Protein AF-A0A947CY40-F1 (afdb_monomer_lite)

Radius of gyration: 31.05 Å; chains: 1; bounding box: 44×68×103 Å

Organism: Hydrogenibacillus schlegelii (NCBI:txid1484)

pLDDT: mean 73.32, std 11.54, range [49.41, 89.0]

Sequence (174 aa):
MRRSLSVLFRKEVADHLHSWRFNILIALIALTTLASLYTAAQTIRSVVPQADQPLGDIGLFLKLFTTTDGKLPSFVAFVGFLAPLLGLGMAFDAISSERNKGTLVRLLSQPIYRDDVILAKWFAALAVVGVFFLALNERHQRPVDGIVAPAKVPTGGEEKSKDRWRKGPVIEFR

Structure (mmCIF, N/CA/C/O backbone):
data_AF-A0A947CY40-F1
#
_entry.id   AF-A0A947CY40-F1
#
loop_
_atom_site.group_PDB
_atom_site.id
_atom_site.type_symbol
_atom_site.label_atom_id
_atom_site.label_alt_id
_atom_site.label_comp_id
_atom_site.label_asym_id
_atom_site.label_entity_id
_atom_site.label_seq_id
_atom_site.pdbx_PDB_ins_code
_atom_site.Cartn_x
_atom_site.Cartn_y
_atom_site.Cartn_z
_atom_site.occupancy
_atom_site.B_iso_or_equiv
_atom_site.auth_seq_id
_atom_site.auth_comp_id
_atom_site.auth_asym_id
_atom_site.auth_atom_id
_atom_site.pdbx_PDB_model_num
ATOM 1 N N . MET A 1 1 ? -19.049 -16.611 18.250 1.00 54.47 1 MET A N 1
ATOM 2 C CA . MET A 1 1 ? -17.658 -16.165 18.007 1.0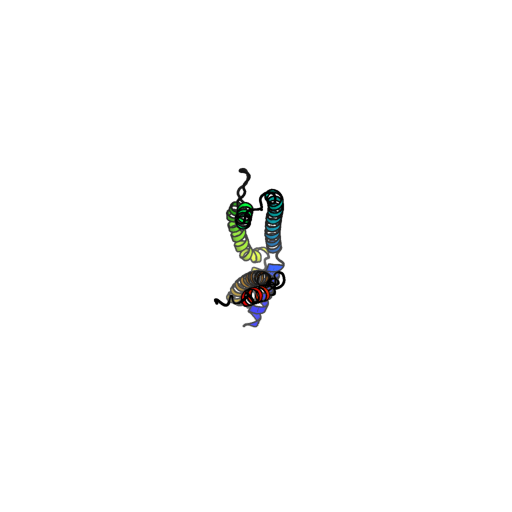0 54.47 1 MET A CA 1
ATOM 3 C C . MET A 1 1 ? -17.386 -15.778 16.546 1.00 54.47 1 MET A C 1
ATOM 5 O O . MET A 1 1 ? -17.122 -14.613 16.305 1.00 54.47 1 MET A O 1
ATOM 9 N N . ARG A 1 2 ? -17.571 -16.664 15.547 1.00 62.88 2 ARG A N 1
ATOM 10 C CA . ARG A 1 2 ? -17.227 -16.397 14.121 1.00 62.88 2 ARG A CA 1
ATOM 11 C C . ARG A 1 2 ? -17.872 -15.159 13.459 1.00 62.88 2 ARG A C 1
ATOM 13 O O . ARG A 1 2 ? -17.278 -14.585 12.554 1.00 62.88 2 ARG A O 1
ATOM 20 N N . ARG A 1 3 ? -19.065 -14.726 13.896 1.00 73.56 3 ARG A N 1
ATOM 21 C CA . ARG A 1 3 ? -19.757 -13.561 13.302 1.00 73.56 3 ARG A CA 1
ATOM 22 C C . ARG A 1 3 ? -19.028 -12.235 13.565 1.00 73.56 3 ARG A C 1
ATOM 24 O O . ARG A 1 3 ? -18.970 -11.416 12.656 1.00 73.56 3 ARG A O 1
ATOM 31 N N . SER A 1 4 ? -18.424 -12.057 14.745 1.00 79.12 4 SER A N 1
ATOM 32 C CA . SER A 1 4 ? -17.709 -10.821 15.114 1.00 79.12 4 SER A CA 1
ATOM 33 C C . SER A 1 4 ? -16.523 -10.552 14.183 1.00 79.12 4 SER A C 1
ATOM 35 O O . SER A 1 4 ? -16.448 -9.495 13.563 1.00 79.12 4 SER A O 1
ATOM 37 N N . LEU A 1 5 ? -15.670 -11.563 13.980 1.00 84.12 5 LEU A N 1
ATOM 38 C CA . LEU A 1 5 ? -14.485 -11.477 13.124 1.00 84.12 5 LEU A CA 1
ATOM 39 C C . LEU A 1 5 ? -14.838 -11.108 11.678 1.00 84.12 5 LEU A C 1
ATOM 41 O O . LEU A 1 5 ? -14.195 -10.245 11.097 1.00 84.12 5 LEU A O 1
ATOM 45 N N . SER A 1 6 ? -15.894 -11.697 11.107 1.00 84.19 6 SER A N 1
ATOM 46 C CA . SER A 1 6 ? -16.321 -11.374 9.735 1.00 84.19 6 SER A CA 1
ATOM 47 C C . SER A 1 6 ? -16.825 -9.931 9.572 1.00 84.19 6 SER A C 1
ATOM 49 O O . SER A 1 6 ? -16.583 -9.303 8.540 1.00 84.19 6 SER A O 1
ATOM 51 N N . VAL A 1 7 ? -17.496 -9.385 10.595 1.00 86.12 7 VAL A N 1
ATOM 52 C CA . VAL A 1 7 ? -17.974 -7.993 10.602 1.00 86.12 7 VAL A CA 1
ATOM 53 C C . VAL A 1 7 ? -16.792 -7.038 10.733 1.00 86.12 7 VAL A C 1
ATOM 55 O O . VAL A 1 7 ? -16.714 -6.064 9.983 1.00 86.12 7 VAL A O 1
ATOM 58 N N . LEU A 1 8 ? -15.852 -7.352 11.628 1.00 86.50 8 LEU A N 1
ATOM 59 C CA . LEU A 1 8 ? -14.623 -6.588 11.810 1.00 86.50 8 LEU A CA 1
ATOM 60 C C . LEU A 1 8 ? -13.770 -6.600 10.538 1.00 86.50 8 LEU A C 1
ATOM 62 O O . LEU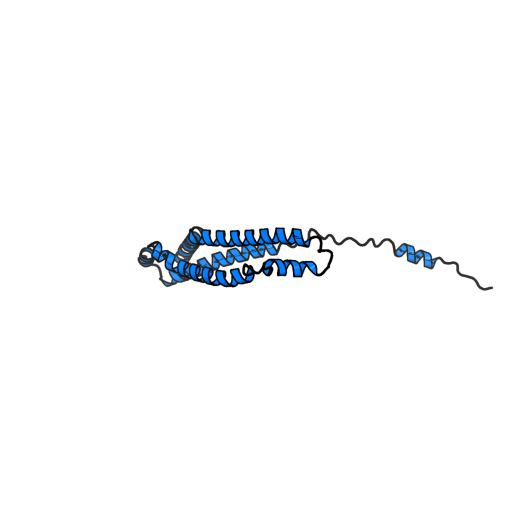 A 1 8 ? -13.388 -5.545 10.055 1.00 86.50 8 LEU A O 1
ATOM 66 N N . PHE A 1 9 ? -13.565 -7.772 9.936 1.00 87.69 9 PHE A N 1
ATOM 67 C CA . PHE A 1 9 ? -12.825 -7.938 8.686 1.00 87.69 9 PHE A CA 1
ATOM 68 C C . PHE A 1 9 ? -13.406 -7.083 7.556 1.00 87.69 9 PHE A C 1
ATOM 70 O O . PHE A 1 9 ? -12.676 -6.335 6.913 1.00 87.69 9 PHE A O 1
ATOM 77 N N . ARG A 1 10 ? -14.726 -7.132 7.333 1.00 87.19 10 ARG A N 1
ATOM 78 C CA . ARG A 1 10 ? -15.366 -6.325 6.283 1.00 87.19 10 ARG A CA 1
ATOM 79 C C . ARG A 1 10 ? -15.200 -4.826 6.536 1.00 87.19 10 ARG A C 1
ATOM 81 O O . ARG A 1 10 ? -14.991 -4.073 5.588 1.00 87.19 10 ARG A O 1
ATOM 88 N N . LYS A 1 11 ? -15.283 -4.406 7.801 1.00 86.56 11 LYS A N 1
ATOM 89 C CA . LYS A 1 11 ? -15.026 -3.023 8.209 1.00 86.56 11 LYS A CA 1
ATOM 90 C C . LYS A 1 11 ? -13.569 -2.634 7.938 1.00 86.56 11 LYS A C 1
ATOM 92 O O . LYS A 1 11 ? -13.349 -1.608 7.314 1.00 86.56 11 LYS A O 1
ATOM 97 N N . GLU A 1 12 ? -12.599 -3.466 8.307 1.00 86.81 12 GLU A N 1
ATOM 98 C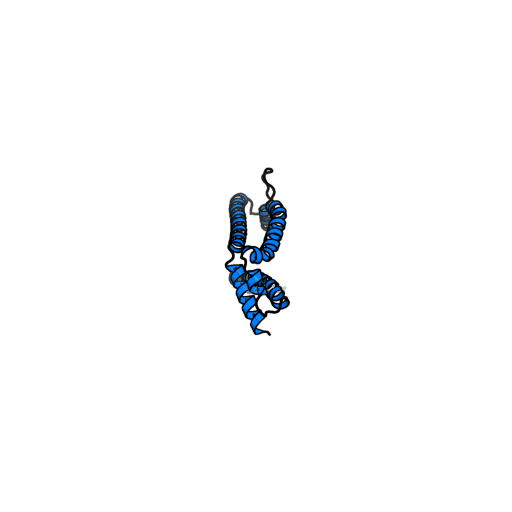 CA . GLU A 1 12 ? -11.170 -3.212 8.067 1.00 86.81 12 GLU A CA 1
ATOM 99 C C . GLU A 1 12 ? -10.808 -3.153 6.574 1.00 86.81 12 GLU A C 1
ATOM 101 O O . GLU A 1 12 ? -9.998 -2.316 6.171 1.00 86.81 12 GLU A O 1
ATOM 106 N N . VAL A 1 13 ? -11.427 -3.995 5.738 1.00 85.00 13 VAL A N 1
ATOM 107 C CA . VAL A 1 13 ? -11.252 -3.956 4.275 1.00 85.00 13 VAL A CA 1
ATOM 108 C C . VAL A 1 13 ? -11.823 -2.660 3.692 1.00 85.00 13 VAL A C 1
ATOM 110 O O . VAL A 1 13 ? -11.155 -2.002 2.895 1.00 85.00 13 VAL A O 1
ATOM 113 N N . ALA A 1 14 ? -13.029 -2.259 4.105 1.00 84.50 14 ALA A N 1
ATOM 114 C CA . ALA A 1 14 ? -13.628 -0.999 3.665 1.00 84.50 14 ALA A CA 1
ATOM 115 C C . ALA A 1 14 ? -12.791 0.216 4.108 1.00 84.50 14 ALA A C 1
ATOM 117 O O . ALA A 1 14 ? -12.554 1.124 3.312 1.00 84.50 14 ALA A O 1
ATOM 118 N N . ASP A 1 15 ? -12.283 0.199 5.342 1.00 80.31 15 ASP A N 1
ATOM 119 C CA . ASP A 1 15 ? -11.424 1.258 5.877 1.00 80.31 15 ASP A CA 1
ATOM 120 C C . ASP A 1 15 ? -10.083 1.354 5.136 1.00 80.31 15 ASP A C 1
ATOM 122 O O . ASP A 1 15 ? -9.580 2.463 4.952 1.00 80.31 15 ASP A O 1
ATOM 126 N N . HIS A 1 16 ? -9.516 0.228 4.684 1.00 79.81 16 HIS A N 1
ATOM 127 C CA . HIS A 1 16 ? -8.314 0.227 3.843 1.00 79.81 16 HIS A CA 1
ATOM 128 C C . HIS A 1 16 ? -8.581 0.871 2.483 1.00 79.81 16 HIS A C 1
ATOM 130 O O . HIS A 1 16 ? -7.859 1.789 2.099 1.00 79.81 16 HIS A O 1
ATOM 136 N N . LEU A 1 17 ? -9.631 0.436 1.781 1.00 78.88 17 LEU A N 1
ATOM 137 C CA . LEU A 1 17 ? -9.938 0.914 0.429 1.00 78.88 17 LEU A CA 1
ATOM 138 C C . LEU A 1 17 ? -10.341 2.393 0.396 1.00 78.88 17 LEU A C 1
ATOM 140 O O . LEU A 1 17 ? -10.035 3.092 -0.565 1.00 78.88 17 LEU A O 1
ATOM 144 N N . HIS A 1 18 ? -11.008 2.883 1.441 1.00 76.50 18 HIS A N 1
ATOM 145 C CA . HIS A 1 18 ? -11.475 4.268 1.510 1.00 76.50 18 HIS A CA 1
ATOM 146 C C . HIS A 1 18 ? -10.490 5.212 2.223 1.00 76.50 18 HIS A C 1
ATOM 148 O O . HIS A 1 18 ? -10.769 6.404 2.398 1.00 76.50 18 HIS A O 1
ATOM 154 N N . SER A 1 19 ? -9.333 4.700 2.657 1.00 76.62 19 SER A N 1
ATOM 155 C CA . SER A 1 19 ? -8.307 5.501 3.317 1.00 76.62 19 SER A CA 1
ATOM 156 C C . SER A 1 19 ? -7.648 6.459 2.327 1.00 76.62 19 SER A C 1
ATOM 158 O O . SER A 1 19 ? -7.091 6.052 1.308 1.00 76.62 19 SER A O 1
ATOM 160 N N . TRP A 1 20 ? -7.625 7.746 2.677 1.00 72.94 20 TRP A N 1
ATOM 161 C CA . TRP A 1 20 ? -6.935 8.788 1.909 1.00 72.94 20 TRP A CA 1
ATOM 162 C C . TRP A 1 20 ? -5.476 8.422 1.594 1.00 72.94 20 TRP A C 1
ATOM 164 O O . TRP A 1 20 ? -4.985 8.663 0.495 1.00 72.94 20 TRP A O 1
ATOM 174 N N . ARG A 1 21 ? -4.789 7.773 2.539 1.00 79.31 21 ARG A N 1
ATOM 175 C CA . ARG A 1 21 ? -3.380 7.382 2.392 1.00 79.31 21 ARG A CA 1
ATOM 176 C C . ARG A 1 21 ? -3.193 6.204 1.440 1.00 79.31 21 ARG A C 1
ATOM 178 O O . ARG A 1 21 ? -2.242 6.199 0.667 1.00 79.31 21 ARG A O 1
ATOM 185 N N . PHE A 1 22 ? -4.126 5.254 1.449 1.00 74.69 22 PHE A N 1
ATOM 186 C CA . PHE A 1 22 ? -4.142 4.143 0.499 1.00 74.69 22 PHE A CA 1
ATOM 187 C C . PHE A 1 22 ? -4.380 4.645 -0.931 1.00 74.69 22 PHE A C 1
ATOM 189 O O . PHE A 1 22 ? -3.666 4.252 -1.853 1.00 74.69 22 PHE A O 1
ATOM 196 N N . ASN A 1 23 ? -5.295 5.604 -1.101 1.00 76.31 23 ASN A N 1
ATOM 197 C CA . ASN A 1 23 ? -5.529 6.251 -2.392 1.00 76.31 23 ASN A CA 1
ATOM 198 C C . ASN A 1 23 ? -4.294 7.010 -2.901 1.00 76.31 23 ASN A C 1
ATOM 200 O O . ASN A 1 23 ? -3.972 6.911 -4.084 1.00 76.31 23 ASN A O 1
ATOM 204 N N . ILE A 1 24 ? -3.555 7.703 -2.023 1.00 79.19 24 ILE A N 1
ATOM 205 C CA . ILE A 1 24 ? -2.276 8.337 -2.390 1.00 79.19 24 ILE A CA 1
ATOM 206 C C . ILE A 1 24 ? -1.247 7.294 -2.844 1.00 79.19 24 ILE A C 1
ATOM 208 O O . ILE A 1 24 ? -0.549 7.528 -3.828 1.00 79.19 24 ILE A O 1
ATOM 212 N N . LEU A 1 25 ? -1.152 6.142 -2.170 1.00 78.25 25 LEU A N 1
ATOM 213 C CA . LEU A 1 25 ? -0.222 5.079 -2.565 1.00 78.25 25 LEU A CA 1
ATOM 214 C C . LEU A 1 25 ? -0.547 4.536 -3.958 1.00 78.25 25 LEU A C 1
ATOM 216 O O . LEU A 1 25 ? 0.345 4.437 -4.799 1.00 78.25 25 LEU A O 1
ATOM 220 N N . ILE A 1 26 ? -1.817 4.212 -4.212 1.00 79.38 26 ILE A N 1
ATOM 221 C CA . ILE A 1 26 ? -2.262 3.746 -5.530 1.00 79.38 26 ILE A CA 1
ATOM 222 C C . ILE A 1 26 ? -1.969 4.809 -6.589 1.00 79.38 26 ILE A C 1
ATOM 224 O O . ILE A 1 26 ? -1.447 4.474 -7.651 1.00 79.38 26 ILE A O 1
ATOM 228 N N . ALA A 1 27 ? -2.241 6.083 -6.296 1.00 82.69 27 ALA A N 1
ATOM 229 C CA . ALA A 1 27 ? -1.944 7.181 -7.208 1.00 82.69 27 ALA A CA 1
ATOM 230 C C . ALA A 1 27 ? -0.440 7.299 -7.500 1.00 82.69 27 ALA A C 1
ATOM 232 O O . ALA A 1 27 ? -0.062 7.472 -8.656 1.00 82.69 27 ALA A O 1
ATOM 233 N N . LEU A 1 28 ? 0.425 7.148 -6.491 1.00 80.50 28 LEU A N 1
ATOM 234 C CA . LEU A 1 28 ? 1.880 7.161 -6.662 1.00 80.50 28 LEU A CA 1
ATOM 235 C C . LEU A 1 28 ? 2.365 5.992 -7.522 1.00 80.50 28 LEU A C 1
ATOM 237 O O . LEU A 1 28 ? 3.153 6.211 -8.438 1.00 80.50 28 LEU A O 1
ATOM 241 N N . ILE A 1 29 ? 1.879 4.774 -7.272 1.00 81.12 29 ILE A N 1
ATOM 242 C CA . ILE A 1 29 ? 2.225 3.591 -8.077 1.00 81.12 29 ILE A CA 1
ATOM 243 C C . ILE A 1 29 ? 1.716 3.750 -9.518 1.00 81.12 29 ILE A C 1
ATOM 245 O O . ILE A 1 29 ? 2.427 3.433 -10.471 1.00 81.12 29 ILE A O 1
ATOM 249 N N . ALA A 1 30 ? 0.505 4.275 -9.707 1.00 83.56 30 ALA A N 1
ATOM 250 C CA . ALA A 1 30 ? -0.035 4.547 -11.034 1.00 83.56 30 ALA A CA 1
ATOM 251 C C . ALA A 1 30 ? 0.799 5.606 -11.772 1.00 83.56 30 ALA A C 1
ATOM 253 O O . ALA A 1 30 ? 1.136 5.417 -12.939 1.00 83.56 30 ALA A O 1
ATOM 254 N N . LEU A 1 31 ? 1.189 6.685 -11.090 1.00 82.56 31 LEU A N 1
ATOM 255 C CA . LEU A 1 31 ? 1.991 7.764 -11.663 1.00 82.56 31 LEU A CA 1
ATOM 256 C C . LEU A 1 31 ? 3.397 7.282 -12.039 1.00 82.56 31 LEU A C 1
ATOM 258 O O . LEU A 1 31 ? 3.857 7.576 -13.141 1.00 82.56 31 LEU A O 1
ATOM 262 N N . THR A 1 32 ? 4.062 6.494 -11.190 1.00 78.88 32 THR A N 1
ATOM 263 C CA . THR A 1 32 ? 5.372 5.906 -11.523 1.00 78.88 32 THR A CA 1
ATOM 264 C C . THR A 1 32 ? 5.276 4.928 -12.691 1.00 78.88 32 THR A C 1
ATOM 266 O O . THR A 1 32 ? 6.145 4.933 -13.563 1.00 78.88 32 THR A O 1
ATOM 269 N N . THR A 1 33 ? 4.195 4.147 -12.764 1.00 77.88 33 THR A N 1
ATOM 270 C CA . THR A 1 33 ? 3.932 3.245 -13.894 1.00 77.88 33 THR A CA 1
ATOM 271 C C . THR A 1 33 ? 3.702 4.027 -15.191 1.00 77.88 33 THR A C 1
ATOM 273 O O . THR A 1 33 ? 4.272 3.677 -16.223 1.00 77.88 33 THR A O 1
ATOM 276 N N . LEU A 1 34 ? 2.936 5.123 -15.153 1.00 82.81 34 LEU A N 1
ATOM 277 C CA . LEU A 1 34 ? 2.724 6.007 -16.307 1.00 82.81 34 LEU A CA 1
ATOM 278 C C . LEU A 1 34 ? 4.016 6.704 -16.749 1.00 82.81 34 LEU A C 1
ATOM 280 O O . LEU A 1 34 ? 4.280 6.791 -17.946 1.00 82.81 34 LEU A O 1
ATOM 284 N N . ALA A 1 35 ? 4.840 7.165 -15.805 1.00 80.00 35 ALA A N 1
ATOM 285 C CA . ALA A 1 35 ? 6.138 7.765 -16.101 1.00 80.00 35 ALA A CA 1
ATOM 286 C C . ALA A 1 35 ? 7.080 6.755 -16.773 1.00 80.00 35 ALA A C 1
ATOM 288 O O . ALA A 1 35 ? 7.694 7.068 -17.792 1.00 80.00 35 ALA A O 1
ATOM 289 N N . SER A 1 36 ? 7.141 5.523 -16.253 1.00 73.69 36 SER A N 1
ATOM 290 C CA . SER A 1 36 ? 7.898 4.432 -16.871 1.00 73.69 36 SER A CA 1
ATOM 291 C C . SER A 1 36 ? 7.386 4.127 -18.280 1.00 73.69 36 SER A C 1
ATOM 293 O O . SER A 1 36 ? 8.186 4.073 -19.210 1.00 73.69 36 SER A O 1
ATOM 295 N N . LEU A 1 37 ? 6.064 4.029 -18.471 1.00 80.31 37 LEU A N 1
ATOM 296 C CA . LEU A 1 37 ? 5.445 3.789 -19.778 1.00 80.31 37 LEU A CA 1
ATOM 297 C C . LEU A 1 37 ? 5.723 4.920 -20.783 1.00 80.31 37 LEU A C 1
ATOM 299 O O . LEU A 1 37 ? 5.960 4.654 -21.961 1.00 80.31 37 LEU A O 1
ATOM 303 N N . TYR A 1 38 ? 5.725 6.176 -20.336 1.00 80.00 38 TYR A N 1
ATOM 304 C CA . TYR A 1 38 ? 6.054 7.325 -21.181 1.00 80.00 38 TYR A CA 1
ATOM 305 C C . TYR A 1 38 ? 7.512 7.278 -21.650 1.00 80.00 38 TYR A C 1
ATOM 307 O O . TYR A 1 38 ? 7.782 7.377 -22.849 1.00 80.00 38 TYR A O 1
ATOM 315 N N . THR A 1 39 ? 8.451 7.053 -20.728 1.00 74.81 39 THR A N 1
ATOM 316 C CA . THR A 1 39 ? 9.873 6.874 -21.057 1.00 74.81 39 THR A CA 1
ATOM 317 C C . THR A 1 39 ? 10.078 5.660 -21.965 1.00 74.81 39 THR A C 1
ATOM 319 O O . THR A 1 39 ? 10.876 5.715 -22.905 1.00 74.81 39 THR A O 1
ATOM 322 N N . ALA A 1 40 ? 9.296 4.594 -21.756 1.00 69.81 40 ALA A N 1
ATOM 323 C CA . ALA A 1 40 ? 9.295 3.414 -22.608 1.00 69.81 40 ALA A CA 1
ATOM 324 C C . ALA A 1 40 ? 8.937 3.757 -24.054 1.00 69.81 40 ALA A C 1
ATOM 326 O O . ALA A 1 40 ? 9.676 3.431 -24.980 1.00 69.81 40 ALA A O 1
ATOM 327 N N . ALA A 1 41 ? 7.820 4.463 -24.240 1.00 76.12 41 ALA A N 1
ATOM 328 C CA . ALA A 1 41 ? 7.325 4.857 -25.551 1.00 76.12 41 ALA A CA 1
ATOM 329 C C . ALA A 1 41 ? 8.314 5.772 -26.292 1.00 76.12 41 ALA A C 1
ATOM 331 O O . ALA A 1 41 ? 8.473 5.643 -27.506 1.00 76.12 41 ALA A O 1
ATOM 332 N N . GLN A 1 42 ? 9.007 6.662 -25.575 1.00 74.75 42 GLN A N 1
ATOM 333 C CA . GLN A 1 42 ? 10.057 7.509 -26.154 1.00 74.75 42 GLN A CA 1
ATOM 334 C C . GLN A 1 42 ? 11.288 6.696 -26.573 1.00 74.75 42 GLN A C 1
ATOM 336 O O . GLN A 1 42 ? 11.823 6.904 -27.660 1.00 74.75 42 GLN A O 1
ATOM 341 N N . THR A 1 43 ? 11.696 5.726 -25.752 1.00 69.81 43 THR A N 1
ATOM 342 C CA . THR A 1 43 ? 12.835 4.840 -26.041 1.00 69.81 43 THR A CA 1
ATOM 343 C C . THR A 1 43 ? 12.544 3.933 -27.234 1.00 69.81 43 THR A C 1
ATOM 345 O O . THR A 1 43 ? 13.390 3.750 -28.099 1.00 69.81 43 THR A O 1
ATOM 348 N N . ILE A 1 44 ? 11.324 3.406 -27.350 1.00 68.31 44 ILE A N 1
ATOM 349 C CA . ILE A 1 44 ? 10.921 2.604 -28.512 1.00 68.31 44 ILE A CA 1
ATOM 350 C C . ILE A 1 44 ? 11.046 3.437 -29.793 1.00 68.31 44 ILE A C 1
ATOM 352 O O . ILE A 1 44 ? 11.654 2.987 -30.758 1.00 68.31 44 ILE A O 1
ATOM 356 N N . ARG A 1 45 ? 10.559 4.684 -29.800 1.00 69.38 45 ARG A N 1
ATOM 357 C CA . ARG A 1 45 ? 10.649 5.565 -30.980 1.00 69.38 45 ARG A CA 1
ATOM 358 C C . ARG A 1 45 ? 12.087 5.859 -31.412 1.00 69.38 45 ARG A C 1
ATOM 360 O O . ARG A 1 45 ? 12.317 6.035 -32.604 1.00 69.38 45 ARG A O 1
ATOM 367 N N . SER A 1 46 ? 13.038 5.904 -30.480 1.00 67.81 46 SER A N 1
ATOM 368 C CA . SER A 1 46 ? 14.450 6.146 -30.798 1.00 67.81 46 SER A CA 1
ATOM 369 C C . SER A 1 46 ? 15.222 4.886 -31.205 1.00 67.81 46 SER A C 1
ATOM 371 O O . SER A 1 46 ? 16.240 5.010 -31.882 1.00 67.81 46 SER A O 1
ATOM 373 N N . VAL A 1 47 ? 14.742 3.689 -30.844 1.00 62.88 47 VAL A N 1
ATOM 374 C CA . VAL A 1 47 ? 15.420 2.398 -31.092 1.00 62.88 47 VAL A CA 1
ATOM 375 C C . VAL A 1 47 ? 14.807 1.617 -32.270 1.00 62.88 47 VAL A C 1
ATOM 377 O O . VAL A 1 47 ? 15.478 0.776 -32.862 1.00 62.88 47 VAL A O 1
ATOM 380 N N . VAL A 1 48 ? 13.575 1.933 -32.692 1.00 60.69 48 VAL A N 1
ATOM 381 C CA . VAL A 1 48 ? 12.917 1.364 -33.892 1.00 60.69 48 VAL A CA 1
ATOM 382 C C . VAL A 1 48 ? 13.764 1.430 -35.181 1.00 60.69 48 VAL A C 1
ATOM 384 O O . VAL A 1 48 ? 13.714 0.465 -35.939 1.00 60.69 48 VAL A O 1
ATOM 387 N N . PRO A 1 49 ? 14.609 2.452 -35.442 1.00 59.09 49 PRO A N 1
ATOM 388 C CA . PRO A 1 49 ? 15.507 2.437 -36.606 1.00 59.09 49 PRO A CA 1
ATOM 389 C C . PRO A 1 49 ? 16.605 1.354 -36.567 1.00 59.09 49 PRO A C 1
ATOM 391 O O . PRO A 1 49 ? 17.317 1.182 -37.550 1.00 59.09 49 PRO A O 1
ATOM 394 N N . GLN A 1 50 ? 16.791 0.662 -35.436 1.00 55.12 50 GLN A N 1
ATOM 395 C CA . GLN A 1 50 ? 17.888 -0.284 -35.167 1.00 55.12 50 GLN A CA 1
ATOM 396 C C . GLN A 1 50 ? 17.386 -1.706 -34.835 1.00 55.12 50 GLN A C 1
ATOM 398 O O . GLN A 1 50 ? 18.180 -2.569 -34.466 1.00 55.12 50 GLN A O 1
ATOM 403 N N . ALA A 1 51 ? 16.076 -1.955 -34.953 1.00 54.00 51 ALA A N 1
ATOM 404 C CA . ALA A 1 51 ? 15.393 -3.166 -34.486 1.00 54.00 51 ALA A CA 1
ATOM 405 C C . ALA A 1 51 ? 15.525 -4.405 -35.404 1.00 54.00 51 ALA A C 1
ATOM 407 O O . ALA A 1 51 ? 14.917 -5.433 -35.127 1.00 54.00 51 ALA A O 1
ATOM 408 N N . ASP A 1 52 ? 16.348 -4.353 -36.454 1.00 56.06 52 ASP A N 1
ATOM 409 C CA . ASP A 1 52 ? 16.554 -5.448 -37.426 1.00 56.06 52 ASP A CA 1
ATOM 410 C C . ASP A 1 52 ? 17.407 -6.627 -36.886 1.00 56.06 52 ASP A C 1
ATOM 412 O O . ASP A 1 52 ? 17.912 -7.456 -37.642 1.00 56.06 52 ASP A O 1
ATOM 416 N N . GLN A 1 53 ? 17.616 -6.715 -35.567 1.00 55.44 53 GLN A N 1
ATOM 417 C CA . GLN A 1 53 ? 18.481 -7.710 -34.922 1.00 55.44 53 GLN A CA 1
ATOM 418 C C . GLN A 1 53 ? 17.672 -8.598 -33.951 1.00 55.44 53 GLN A C 1
ATOM 420 O O . GLN A 1 53 ? 17.045 -8.073 -33.029 1.00 55.44 53 GLN A O 1
ATOM 425 N N . PRO A 1 54 ? 17.751 -9.941 -34.055 1.00 53.03 54 PRO A N 1
ATOM 426 C CA . PRO A 1 54 ? 16.939 -10.892 -33.276 1.00 53.03 54 PRO A CA 1
ATOM 427 C C . PRO A 1 54 ? 17.240 -10.938 -31.760 1.00 53.03 54 PRO A C 1
ATOM 429 O O . PRO A 1 54 ? 16.613 -11.696 -31.028 1.00 53.03 54 PRO A O 1
ATOM 432 N N . LEU A 1 55 ? 18.180 -10.120 -31.272 1.00 53.38 55 LEU A N 1
ATOM 433 C CA . LEU A 1 55 ? 18.531 -9.944 -29.851 1.00 53.38 55 LEU A CA 1
ATOM 434 C C . LEU A 1 55 ? 17.970 -8.637 -29.243 1.00 53.38 55 LEU A C 1
ATOM 436 O O . LEU A 1 55 ? 18.201 -8.355 -28.065 1.00 53.38 55 LEU A O 1
ATOM 440 N N . GLY A 1 56 ? 17.253 -7.827 -30.033 1.00 57.22 56 GLY A N 1
ATOM 441 C CA . GLY A 1 56 ? 16.793 -6.486 -29.656 1.00 57.22 56 GLY A CA 1
ATOM 442 C C . GLY A 1 56 ? 15.780 -6.444 -28.506 1.00 57.22 56 GLY A C 1
ATOM 443 O O . GLY A 1 56 ? 15.851 -5.533 -27.683 1.00 57.22 56 GLY A O 1
ATOM 444 N N . ASP A 1 57 ? 14.899 -7.442 -28.383 1.00 60.38 57 ASP A N 1
ATOM 445 C CA . ASP A 1 57 ? 13.785 -7.415 -27.417 1.00 60.38 57 ASP A CA 1
ATOM 446 C C . ASP A 1 57 ? 14.241 -7.452 -25.948 1.00 60.38 57 ASP A C 1
ATOM 448 O O . ASP A 1 57 ? 13.742 -6.693 -25.112 1.00 60.38 57 ASP A O 1
ATOM 452 N N . ILE A 1 58 ? 15.239 -8.280 -25.618 1.00 61.22 58 ILE A N 1
ATOM 453 C CA . ILE A 1 58 ? 15.770 -8.391 -24.246 1.00 61.22 58 ILE A CA 1
ATOM 454 C C . ILE A 1 58 ? 16.587 -7.140 -23.884 1.00 61.22 58 ILE A C 1
ATOM 456 O O . ILE A 1 58 ? 16.505 -6.628 -22.763 1.00 61.22 58 ILE A O 1
ATOM 460 N N . GLY A 1 59 ? 17.349 -6.610 -24.848 1.00 68.06 59 GLY A N 1
ATOM 461 C CA . GLY A 1 59 ? 18.144 -5.394 -24.673 1.00 68.06 59 GLY A CA 1
ATOM 462 C C . GLY A 1 59 ? 17.287 -4.136 -24.509 1.00 68.06 59 GLY A C 1
ATOM 463 O O . GLY A 1 59 ? 17.649 -3.251 -23.731 1.00 68.06 59 GLY A O 1
ATOM 464 N N . LEU A 1 60 ? 16.138 -4.074 -25.189 1.00 69.06 60 LEU A N 1
ATOM 465 C CA . LEU A 1 60 ? 15.178 -2.974 -25.102 1.00 69.06 60 LEU A CA 1
ATOM 466 C C . LEU A 1 60 ? 14.565 -2.879 -23.700 1.00 69.06 60 LEU A C 1
ATOM 468 O O . LEU A 1 60 ? 14.565 -1.800 -23.108 1.00 69.06 60 LEU A O 1
ATOM 472 N N . PHE A 1 61 ? 14.102 -4.007 -23.149 1.00 68.50 61 PHE A N 1
ATOM 473 C CA . PHE A 1 61 ? 13.542 -4.074 -21.798 1.00 68.50 61 PHE A CA 1
ATOM 474 C C . PHE A 1 61 ? 14.572 -3.645 -20.749 1.00 68.50 61 PHE A C 1
ATOM 476 O O . PHE A 1 61 ? 14.297 -2.765 -19.938 1.00 68.50 61 PHE A O 1
ATOM 483 N N . LEU A 1 62 ? 15.788 -4.200 -20.794 1.00 74.50 62 LEU A N 1
ATOM 484 C CA . LEU A 1 62 ? 16.819 -3.863 -19.814 1.00 74.50 62 LEU A CA 1
ATOM 485 C C . LEU A 1 62 ? 17.236 -2.388 -19.914 1.00 74.50 62 LEU A C 1
ATOM 487 O O . LEU A 1 62 ? 17.324 -1.718 -18.882 1.00 74.50 62 LEU A O 1
ATOM 491 N N . LYS A 1 63 ? 17.428 -1.846 -21.129 1.00 73.88 63 LYS A N 1
ATOM 492 C CA . LYS A 1 63 ? 17.721 -0.412 -21.331 1.00 73.88 63 LYS A CA 1
ATOM 493 C C . LYS A 1 63 ? 16.618 0.478 -20.769 1.00 73.88 63 LYS A C 1
ATOM 495 O O . LYS A 1 63 ? 16.919 1.496 -20.162 1.00 73.88 63 LYS A O 1
ATOM 500 N N . LEU A 1 64 ? 15.356 0.088 -20.893 1.00 72.00 64 LEU A N 1
ATOM 501 C CA . LEU A 1 64 ? 14.227 0.850 -20.357 1.00 72.00 64 LEU A CA 1
ATOM 502 C C . LEU A 1 64 ? 14.337 1.122 -18.845 1.00 72.00 64 LEU A C 1
ATOM 504 O O . LEU A 1 64 ? 13.969 2.192 -18.367 1.00 72.00 64 LEU A O 1
ATOM 508 N N . PHE A 1 65 ? 14.847 0.140 -18.099 1.00 73.12 65 PHE A N 1
ATOM 509 C CA . PHE A 1 65 ? 14.953 0.185 -16.639 1.00 73.12 65 PHE A CA 1
ATOM 510 C C . PHE A 1 65 ? 16.331 0.643 -16.140 1.00 73.12 65 PHE A C 1
ATOM 512 O O . PHE A 1 65 ? 16.466 1.044 -14.980 1.00 73.12 65 PHE A O 1
ATOM 519 N N . THR A 1 66 ? 17.349 0.603 -17.004 1.00 77.31 66 THR A N 1
ATOM 520 C CA . THR A 1 66 ? 18.755 0.866 -16.648 1.00 77.31 66 THR A CA 1
ATOM 521 C C . THR A 1 66 ? 19.377 2.081 -17.340 1.00 77.31 66 THR A C 1
ATOM 523 O O . THR A 1 66 ? 20.434 2.523 -16.897 1.00 77.31 66 THR A O 1
ATOM 526 N N . THR A 1 67 ? 18.746 2.661 -18.368 1.00 72.38 67 THR A N 1
ATOM 527 C CA . THR A 1 67 ? 19.232 3.882 -19.033 1.00 72.38 67 THR A CA 1
ATOM 528 C C . THR A 1 67 ? 19.308 5.040 -18.038 1.00 72.38 6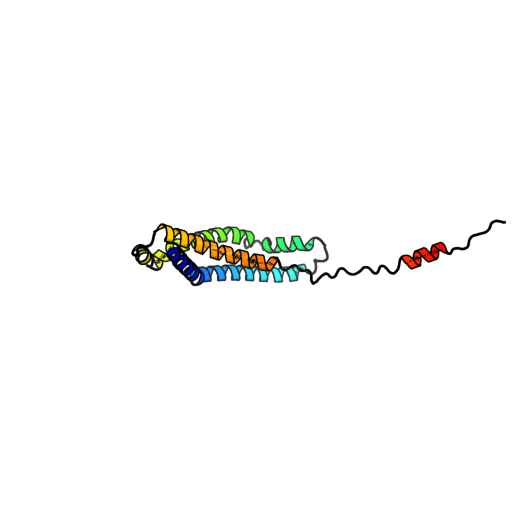7 THR A C 1
ATOM 530 O O . THR A 1 67 ? 18.341 5.345 -17.338 1.00 72.38 67 THR A O 1
ATOM 533 N N . THR A 1 68 ? 20.471 5.695 -17.988 1.00 65.31 68 THR A N 1
ATOM 534 C CA . THR A 1 68 ? 20.715 6.905 -17.192 1.00 65.31 68 THR A CA 1
ATOM 535 C C . THR A 1 68 ? 21.447 7.935 -18.047 1.00 65.31 68 THR A C 1
ATOM 537 O O . THR A 1 68 ? 22.436 7.602 -18.694 1.00 65.31 68 THR A O 1
ATOM 540 N N . ASP A 1 69 ? 21.006 9.194 -18.017 1.00 64.88 69 ASP A N 1
ATOM 541 C CA . ASP A 1 69 ? 21.695 10.324 -18.669 1.00 64.88 69 ASP A CA 1
ATOM 542 C C . ASP A 1 69 ? 22.814 10.913 -17.778 1.00 64.88 69 ASP A C 1
ATOM 544 O O . ASP A 1 69 ? 23.134 12.102 -17.838 1.00 64.88 69 ASP A O 1
ATOM 548 N N . GLY A 1 70 ? 23.373 10.110 -16.862 1.00 67.38 70 GLY A N 1
ATOM 549 C CA . GLY A 1 70 ? 24.461 10.490 -15.948 1.00 67.38 70 GLY A CA 1
ATOM 550 C C . GLY A 1 70 ? 24.102 11.492 -14.837 1.00 67.38 70 GLY A C 1
ATOM 551 O O . GLY A 1 70 ? 24.886 11.668 -13.910 1.00 67.38 70 GLY A O 1
ATOM 552 N N . LYS A 1 71 ? 22.926 12.134 -14.890 1.00 71.31 71 LYS A N 1
ATOM 553 C CA . LYS A 1 71 ? 22.469 13.134 -13.899 1.00 71.31 71 LYS A CA 1
ATOM 554 C C . LYS A 1 71 ? 21.426 12.618 -12.911 1.00 71.31 71 LYS A C 1
ATOM 556 O O . LYS A 1 71 ? 21.292 13.183 -11.831 1.00 71.31 71 LYS A O 1
ATOM 561 N N . LEU A 1 72 ? 20.677 11.577 -13.275 1.00 72.19 72 LEU A N 1
ATOM 562 C CA . LEU A 1 72 ? 19.631 10.993 -12.438 1.00 72.19 72 LEU A CA 1
ATOM 563 C C . LEU A 1 72 ? 19.861 9.483 -12.288 1.00 72.19 72 LEU A C 1
ATOM 565 O O . LEU A 1 72 ? 20.200 8.831 -13.280 1.00 72.19 72 LEU A O 1
ATOM 569 N N . PRO A 1 73 ? 19.695 8.926 -11.073 1.00 74.31 73 PRO A N 1
ATOM 570 C CA . PRO A 1 73 ? 19.787 7.488 -10.850 1.00 74.31 73 PRO A CA 1
ATOM 571 C C . PRO A 1 73 ? 18.769 6.737 -11.715 1.00 74.31 73 PRO A C 1
ATOM 573 O O . PRO A 1 73 ? 17.688 7.254 -12.007 1.00 74.31 73 PRO A O 1
ATOM 576 N N . SER A 1 74 ? 19.115 5.510 -12.120 1.00 80.88 74 SER A N 1
ATOM 577 C CA . SER A 1 74 ? 18.219 4.668 -12.918 1.00 80.88 74 SER A CA 1
ATOM 578 C C . SER A 1 74 ? 16.898 4.432 -12.192 1.00 80.88 74 SER A C 1
ATOM 580 O O . SER A 1 74 ? 16.831 4.459 -10.960 1.00 80.88 74 SER A O 1
ATOM 582 N N . PHE 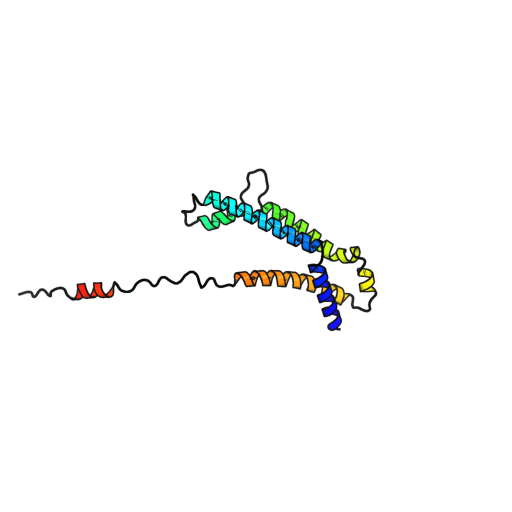A 1 75 ? 15.839 4.149 -12.951 1.00 77.75 75 PHE A N 1
ATOM 583 C CA . PHE A 1 75 ? 14.527 3.847 -12.382 1.00 77.75 75 PHE A CA 1
ATOM 584 C C . PHE A 1 75 ? 14.603 2.728 -11.332 1.00 77.75 75 PHE A C 1
ATOM 586 O O . PHE A 1 75 ? 14.022 2.850 -10.255 1.00 77.75 75 PHE A O 1
ATOM 593 N N . VAL A 1 76 ? 15.383 1.677 -11.602 1.00 81.69 76 VAL A N 1
ATOM 594 C CA . VAL A 1 76 ? 15.586 0.563 -10.660 1.00 81.69 76 VAL A CA 1
ATOM 595 C C . VAL A 1 76 ? 16.278 1.025 -9.379 1.00 81.69 76 VAL A C 1
ATOM 597 O O . VAL A 1 76 ? 15.857 0.632 -8.295 1.00 81.69 76 VAL A O 1
ATOM 600 N N . ALA A 1 77 ? 17.295 1.885 -9.473 1.00 83.88 77 ALA A N 1
ATOM 601 C CA . ALA A 1 77 ? 17.980 2.420 -8.297 1.00 83.88 77 ALA A CA 1
ATOM 602 C C . ALA A 1 77 ? 17.066 3.342 -7.471 1.00 83.88 77 ALA A C 1
ATOM 604 O O . ALA A 1 77 ? 17.045 3.261 -6.243 1.00 83.88 77 ALA A O 1
ATOM 605 N N . PHE A 1 78 ? 16.264 4.176 -8.136 1.00 82.31 78 PHE A N 1
ATOM 606 C CA . PHE A 1 78 ? 15.292 5.051 -7.484 1.00 82.31 78 PHE A CA 1
ATOM 607 C C . PHE A 1 78 ? 14.209 4.253 -6.752 1.00 82.31 78 PHE A C 1
ATOM 609 O O . PHE A 1 78 ? 13.972 4.488 -5.569 1.00 82.31 78 PHE A O 1
ATOM 616 N N . VAL A 1 79 ? 13.595 3.266 -7.413 1.00 83.12 79 VAL A N 1
ATOM 617 C CA . VAL A 1 79 ? 12.596 2.381 -6.792 1.00 83.12 79 VAL A CA 1
ATOM 618 C C . VAL A 1 79 ? 13.227 1.539 -5.684 1.00 83.12 79 VAL A C 1
ATOM 620 O O . VAL A 1 79 ? 12.625 1.402 -4.623 1.00 83.12 79 VAL A O 1
ATOM 623 N N . GLY A 1 80 ? 14.450 1.041 -5.875 1.00 86.69 80 GLY A N 1
ATOM 624 C CA . GLY A 1 80 ? 15.191 0.298 -4.854 1.00 86.69 80 GLY A CA 1
ATOM 625 C C . GLY A 1 80 ? 15.431 1.099 -3.570 1.00 86.69 80 GLY A C 1
ATOM 626 O O . GLY A 1 80 ? 15.441 0.521 -2.488 1.00 86.69 80 GLY A O 1
ATOM 627 N N . PHE A 1 81 ? 15.553 2.425 -3.668 1.00 86.75 81 PHE A N 1
ATOM 628 C CA . PHE A 1 81 ? 15.668 3.318 -2.514 1.00 86.75 81 PHE A CA 1
ATOM 629 C C . PHE A 1 81 ? 14.308 3.744 -1.932 1.00 86.75 81 PHE A C 1
ATOM 631 O O . PHE A 1 81 ? 14.113 3.729 -0.716 1.00 86.75 81 PHE A O 1
ATOM 638 N N . LEU A 1 82 ? 13.349 4.120 -2.781 1.00 82.56 82 LEU A N 1
ATOM 639 C CA . LEU A 1 82 ? 12.062 4.670 -2.342 1.00 82.56 82 LEU A CA 1
ATOM 640 C C . LEU A 1 82 ? 11.062 3.612 -1.883 1.00 82.56 82 LEU A C 1
ATOM 642 O O . LEU A 1 82 ? 10.295 3.880 -0.959 1.00 82.56 82 LEU A O 1
ATOM 646 N N . ALA A 1 83 ? 11.055 2.427 -2.496 1.00 84.31 83 ALA A N 1
ATOM 647 C CA . ALA A 1 83 ? 10.094 1.378 -2.166 1.00 84.31 83 ALA A CA 1
ATOM 648 C C . ALA A 1 83 ? 10.220 0.889 -0.709 1.00 84.31 83 ALA A C 1
ATOM 650 O O . ALA A 1 83 ? 9.181 0.773 -0.057 1.00 84.31 83 ALA A O 1
ATOM 651 N N . PRO A 1 84 ? 11.427 0.684 -0.138 1.00 89.00 84 PRO A N 1
ATOM 652 C CA . PRO A 1 84 ? 11.567 0.353 1.281 1.00 89.00 84 PRO A CA 1
ATOM 653 C C . PRO A 1 84 ? 11.079 1.464 2.221 1.00 89.00 84 PRO A C 1
ATOM 655 O O . PRO A 1 84 ? 10.380 1.178 3.192 1.00 89.00 84 PRO A O 1
ATOM 658 N N . LEU A 1 85 ? 11.394 2.732 1.926 1.00 86.44 85 LEU A N 1
ATOM 659 C CA . LEU A 1 85 ? 10.973 3.879 2.743 1.00 86.44 85 LEU A CA 1
ATOM 660 C C . LEU A 1 85 ? 9.448 4.064 2.727 1.00 86.44 85 LEU A C 1
ATOM 662 O O . LEU A 1 85 ? 8.832 4.221 3.783 1.00 86.44 85 LEU A O 1
ATOM 666 N N . LEU A 1 86 ? 8.831 3.991 1.543 1.00 80.88 86 LEU A N 1
ATOM 667 C CA . LEU A 1 86 ? 7.375 4.037 1.386 1.00 80.88 86 LEU A CA 1
ATOM 668 C C . LEU A 1 86 ? 6.701 2.836 2.052 1.00 80.88 86 LEU A C 1
ATOM 670 O O . LEU A 1 86 ? 5.720 3.017 2.772 1.00 80.88 86 LEU A O 1
ATOM 674 N N . GLY A 1 87 ? 7.233 1.629 1.850 1.00 82.44 87 GLY A N 1
ATOM 675 C CA . GLY A 1 87 ? 6.688 0.401 2.426 1.00 82.44 87 GLY A CA 1
ATOM 676 C C . GLY A 1 87 ? 6.692 0.427 3.952 1.00 82.44 87 GLY A C 1
ATOM 677 O O . GLY A 1 87 ? 5.677 0.126 4.581 1.00 82.44 87 GLY A O 1
ATOM 678 N N . LEU A 1 88 ? 7.798 0.867 4.555 1.00 84.81 88 LEU A N 1
ATOM 679 C CA . LEU A 1 88 ? 7.913 0.975 6.005 1.00 84.81 88 LEU A CA 1
ATOM 680 C C . LEU A 1 88 ? 7.004 2.077 6.574 1.00 84.81 88 LEU A C 1
ATOM 682 O O . LEU A 1 88 ? 6.311 1.853 7.568 1.00 84.81 88 LEU A O 1
ATOM 686 N N . GLY A 1 89 ? 6.947 3.245 5.925 1.00 82.06 89 GLY A N 1
ATOM 687 C CA . GLY A 1 89 ? 6.054 4.335 6.332 1.00 82.06 89 GLY A CA 1
ATOM 688 C C . GLY A 1 89 ? 4.575 3.937 6.281 1.00 82.06 89 GLY A C 1
ATOM 689 O O . GLY A 1 89 ? 3.822 4.221 7.211 1.00 82.06 89 GLY A O 1
ATOM 690 N N . MET A 1 90 ? 4.173 3.208 5.239 1.00 74.50 90 MET A N 1
ATOM 691 C CA . MET A 1 90 ? 2.815 2.676 5.082 1.00 74.50 90 MET A CA 1
ATOM 692 C C . MET A 1 90 ? 2.494 1.595 6.125 1.00 74.50 90 MET A C 1
ATOM 694 O O . MET A 1 90 ? 1.389 1.575 6.667 1.00 74.50 90 MET A O 1
ATOM 698 N N . ALA A 1 91 ? 3.459 0.731 6.458 1.00 78.38 91 ALA A N 1
ATOM 699 C CA . ALA A 1 91 ? 3.290 -0.303 7.480 1.00 78.38 91 ALA A CA 1
ATOM 700 C C . ALA A 1 91 ? 3.050 0.298 8.876 1.00 78.38 91 ALA A C 1
ATOM 702 O O . ALA A 1 91 ? 2.154 -0.142 9.603 1.00 78.38 91 ALA A O 1
ATOM 703 N N . PHE A 1 92 ? 3.797 1.345 9.237 1.00 78.69 92 PHE A N 1
ATOM 704 C CA . PHE A 1 92 ? 3.569 2.060 10.493 1.00 78.69 92 PHE A CA 1
ATOM 705 C C . PHE A 1 92 ? 2.279 2.879 10.477 1.00 78.69 92 PHE A C 1
ATOM 707 O O . PHE A 1 92 ? 1.577 2.930 11.492 1.00 78.69 92 PHE A O 1
ATOM 714 N N . ASP A 1 93 ? 1.917 3.470 9.338 1.00 78.31 93 ASP A N 1
ATOM 715 C CA . ASP A 1 93 ? 0.658 4.199 9.212 1.00 78.31 93 ASP A CA 1
ATOM 716 C C . ASP A 1 93 ? -0.560 3.281 9.373 1.00 78.31 93 ASP A C 1
ATOM 718 O O . ASP A 1 93 ? -1.517 3.659 10.048 1.00 78.31 93 ASP A O 1
ATOM 722 N N . ALA A 1 94 ? -0.506 2.042 8.876 1.00 71.12 94 ALA A N 1
ATOM 723 C CA . ALA A 1 94 ? -1.584 1.075 9.063 1.00 71.12 94 ALA A CA 1
ATOM 724 C C . ALA A 1 94 ? -1.901 0.868 10.554 1.00 71.12 94 ALA A C 1
ATOM 726 O O . ALA A 1 94 ? -3.071 0.868 10.946 1.00 71.12 94 ALA A O 1
ATOM 727 N N . ILE A 1 95 ? -0.877 0.754 11.406 1.00 71.06 95 ILE A N 1
ATOM 728 C CA . ILE A 1 95 ? -1.025 0.595 12.862 1.00 71.06 95 ILE A CA 1
ATOM 729 C C . ILE A 1 95 ? -1.458 1.912 13.521 1.00 71.06 95 ILE A C 1
ATOM 731 O O . ILE A 1 95 ? -2.394 1.927 14.320 1.00 71.06 95 ILE A O 1
ATOM 735 N N . SER A 1 96 ? -0.817 3.023 13.160 1.00 75.12 96 SER A N 1
ATOM 736 C CA . SER A 1 96 ? -1.052 4.331 13.785 1.00 75.12 96 SER A CA 1
ATOM 737 C C . SER A 1 96 ? -2.366 4.997 13.338 1.00 75.12 96 SER A C 1
ATOM 739 O O . SER A 1 96 ? -2.876 5.902 14.003 1.00 75.12 96 SER A O 1
ATOM 741 N N . SER A 1 97 ? -2.970 4.528 12.243 1.00 74.94 97 SER A N 1
ATOM 742 C CA . SER A 1 97 ? -4.193 5.099 11.665 1.00 74.94 97 SER A CA 1
ATOM 743 C C . SER A 1 97 ? -5.385 5.092 12.626 1.00 74.94 97 SER A C 1
ATOM 745 O O . SER A 1 97 ? -6.124 6.073 12.668 1.00 74.94 97 SER A O 1
ATOM 747 N N . GLU A 1 98 ? -5.552 4.054 13.445 1.00 77.12 98 GLU A N 1
ATOM 748 C CA . GLU A 1 98 ? -6.656 3.968 14.413 1.00 77.12 98 GLU A CA 1
ATOM 749 C C . GLU A 1 98 ? -6.467 4.882 15.620 1.00 77.12 98 GLU A C 1
ATOM 751 O O . GLU A 1 98 ? -7.437 5.409 16.174 1.00 77.12 98 GLU A O 1
ATOM 756 N N . ARG A 1 99 ? -5.208 5.098 16.011 1.00 78.50 99 ARG A N 1
ATOM 757 C CA . ARG A 1 99 ? -4.855 6.047 17.064 1.00 78.50 99 ARG A CA 1
ATOM 758 C C . ARG A 1 99 ? -5.112 7.476 16.591 1.00 78.50 99 ARG A C 1
ATOM 760 O O . ARG A 1 99 ? -5.732 8.243 17.319 1.00 78.50 99 ARG A O 1
ATOM 767 N N . ASN A 1 100 ? -4.736 7.796 15.351 1.00 78.12 100 ASN A N 1
ATOM 768 C CA . ASN A 1 100 ? -5.025 9.096 14.737 1.00 78.12 100 ASN A CA 1
ATOM 769 C C . ASN A 1 100 ? -6.524 9.338 14.494 1.00 78.12 100 ASN A C 1
ATOM 771 O O . ASN A 1 100 ? -6.968 10.476 14.593 1.00 78.12 100 ASN A O 1
ATOM 775 N N . LYS A 1 101 ? -7.307 8.295 14.186 1.00 79.94 101 LYS A N 1
ATOM 776 C CA . LYS A 1 101 ? -8.770 8.385 14.015 1.00 79.94 101 LYS A CA 1
ATOM 777 C C . LYS A 1 101 ? -9.536 8.424 15.349 1.00 79.94 101 LYS A C 1
ATOM 779 O O . LYS A 1 101 ? -10.747 8.618 15.343 1.00 79.94 101 LYS A O 1
ATOM 784 N N . GLY A 1 102 ? -8.868 8.197 16.485 1.00 81.12 102 GLY A N 1
ATOM 785 C CA . GLY A 1 102 ? -9.503 8.127 17.807 1.00 81.12 102 GLY A CA 1
ATOM 786 C C . GLY A 1 102 ? -10.441 6.925 17.997 1.00 81.12 102 GLY A C 1
ATOM 787 O O . GLY A 1 102 ? -11.171 6.858 18.985 1.00 81.12 102 GLY A O 1
ATOM 788 N N . THR A 1 103 ? -10.438 5.955 17.076 1.00 82.31 103 THR A N 1
ATOM 789 C CA . THR A 1 103 ? -11.367 4.812 17.085 1.00 82.31 103 THR A CA 1
ATOM 790 C C . THR A 1 103 ? -10.895 3.657 17.964 1.00 82.31 103 THR A C 1
ATOM 792 O O . THR A 1 103 ? -11.699 2.796 18.315 1.00 82.31 103 THR A O 1
ATOM 795 N N . LEU A 1 104 ? -9.619 3.654 18.361 1.00 80.06 104 LEU A N 1
ATOM 796 C CA . LEU A 1 104 ? -9.005 2.568 19.127 1.00 80.06 104 LEU A CA 1
ATOM 797 C C . LEU A 1 104 ? -9.669 2.362 20.498 1.00 80.06 104 LEU A C 1
ATOM 799 O O . LEU A 1 104 ? -10.016 1.243 20.863 1.00 80.06 104 LEU A O 1
ATOM 803 N N . VAL A 1 105 ? -9.920 3.450 21.233 1.00 83.38 105 VAL A N 1
ATOM 804 C CA . VAL A 1 105 ? -10.569 3.390 22.557 1.00 83.38 105 VAL A CA 1
ATOM 805 C C . VAL A 1 105 ? -11.991 2.838 22.440 1.00 83.38 105 VAL A C 1
ATOM 807 O O . VAL A 1 105 ? -12.416 2.045 23.272 1.00 83.38 105 VAL A O 1
ATOM 810 N N . ARG A 1 106 ? -12.703 3.193 21.363 1.00 84.69 106 ARG A N 1
ATOM 811 C CA . ARG A 1 106 ? -14.086 2.763 21.107 1.00 84.69 106 ARG A CA 1
ATOM 812 C C . ARG A 1 106 ? -14.200 1.306 20.642 1.00 84.69 106 ARG A C 1
ATOM 814 O O . ARG A 1 106 ? -15.250 0.691 20.824 1.00 84.69 106 ARG A O 1
ATOM 821 N N . LEU A 1 107 ? -13.153 0.766 20.020 1.00 79.75 107 LEU A N 1
ATOM 822 C CA . LEU A 1 107 ? -13.058 -0.655 19.671 1.00 79.75 107 LEU A CA 1
ATOM 823 C C . LEU A 1 107 ? -12.720 -1.507 20.894 1.00 79.75 107 LEU A C 1
ATOM 825 O O . LEU A 1 107 ? -13.329 -2.555 21.085 1.00 79.75 107 LEU A O 1
ATOM 829 N N . LEU A 1 108 ? -11.806 -1.032 21.745 1.00 80.75 108 LEU A N 1
ATOM 830 C CA . LEU A 1 108 ? -11.393 -1.737 22.961 1.00 80.75 108 LEU A CA 1
ATOM 831 C C . LEU A 1 108 ? -12.426 -1.658 24.095 1.00 80.75 108 LEU A C 1
ATOM 833 O O . LEU A 1 108 ? -12.414 -2.503 24.984 1.00 80.75 108 LEU A O 1
ATOM 837 N N . SER A 1 109 ? -13.326 -0.669 24.075 1.00 84.81 109 SER A N 1
ATOM 838 C CA . SER A 1 109 ? -14.399 -0.538 25.069 1.00 84.81 109 SER A CA 1
ATOM 839 C C . SER A 1 109 ? -15.587 -1.470 24.817 1.00 84.81 109 SER A C 1
ATOM 841 O O . SER A 1 109 ? -16.486 -1.553 25.651 1.00 84.81 109 SER A O 1
ATOM 843 N N . GLN A 1 110 ? -15.646 -2.119 23.652 1.00 85.00 110 GLN A N 1
ATOM 844 C CA . GLN A 1 110 ? -16.688 -3.092 23.339 1.00 85.00 110 GLN A CA 1
ATOM 845 C C . GLN A 1 110 ? -16.255 -4.488 23.806 1.00 85.00 110 GLN A C 1
ATOM 847 O O . GLN A 1 110 ? -15.062 -4.790 23.777 1.00 85.00 110 GLN A O 1
ATOM 852 N N . PRO A 1 111 ? -17.194 -5.366 24.204 1.00 83.19 111 PRO A N 1
ATOM 853 C CA . PRO A 1 111 ? -16.897 -6.745 24.590 1.00 83.19 111 PRO A CA 1
ATOM 854 C C . PRO A 1 111 ? -16.530 -7.592 23.355 1.00 83.19 111 PRO A C 1
ATOM 856 O O . PRO A 1 111 ? -17.297 -8.442 22.902 1.00 83.19 111 PRO A O 1
ATOM 859 N N . ILE A 1 112 ? -15.356 -7.321 22.785 1.00 81.88 112 ILE A N 1
ATOM 860 C CA . ILE A 1 112 ? -14.765 -7.983 21.621 1.00 81.88 112 ILE A CA 1
ATOM 861 C C . ILE A 1 112 ? -13.388 -8.499 22.043 1.00 81.88 112 ILE A C 1
ATOM 863 O O . ILE A 1 112 ? -12.654 -7.826 22.767 1.00 81.88 112 ILE A O 1
ATOM 867 N N . TYR A 1 113 ? -13.017 -9.699 21.603 1.00 86.00 113 TYR A N 1
ATOM 868 C CA . TYR A 1 113 ? -11.693 -10.239 21.892 1.00 86.00 113 TYR A CA 1
ATOM 869 C C . TYR A 1 113 ? -10.613 -9.400 21.200 1.00 86.00 113 TYR A C 1
ATOM 871 O O . TYR A 1 113 ? -10.670 -9.169 19.994 1.00 86.00 113 TYR A O 1
ATOM 879 N N . ARG A 1 114 ? -9.591 -8.982 21.957 1.00 84.69 114 ARG A N 1
ATOM 880 C CA . ARG A 1 114 ? -8.414 -8.267 21.425 1.00 84.69 114 ARG A CA 1
ATOM 881 C C . ARG A 1 114 ? -7.711 -9.040 20.304 1.00 84.69 114 ARG A C 1
ATOM 883 O O . ARG A 1 114 ? -7.210 -8.438 19.360 1.00 84.69 114 ARG A O 1
ATOM 890 N N . ASP A 1 115 ? -7.746 -10.367 20.377 1.00 87.31 115 ASP A N 1
ATOM 891 C CA . ASP A 1 115 ? -7.135 -11.244 19.381 1.00 87.31 115 ASP A CA 1
ATOM 892 C C . ASP A 1 115 ? -7.919 -11.210 18.059 1.00 87.31 115 ASP A C 1
ATOM 894 O O . ASP A 1 115 ? -7.311 -11.177 16.993 1.00 87.31 115 ASP A O 1
ATOM 898 N N . ASP A 1 116 ? -9.255 -11.098 18.105 1.00 88.12 116 ASP A N 1
ATOM 899 C CA . ASP A 1 116 ? -10.091 -10.930 16.906 1.00 88.12 116 ASP A CA 1
ATOM 900 C C . ASP A 1 116 ? -9.795 -9.596 16.202 1.00 88.12 116 ASP A C 1
ATOM 902 O O . ASP A 1 116 ? -9.809 -9.539 14.972 1.00 88.12 116 ASP A O 1
ATOM 906 N N . VAL A 1 117 ? -9.491 -8.535 16.962 1.00 84.56 117 VAL A N 1
ATOM 907 C CA . VAL A 1 117 ? -9.099 -7.225 16.412 1.00 84.56 117 VAL A CA 1
ATOM 908 C C . VAL A 1 117 ? -7.779 -7.336 15.654 1.00 84.56 117 VAL A C 1
ATOM 910 O O . VAL A 1 117 ? -7.679 -6.886 14.513 1.00 84.56 117 VAL A O 1
ATOM 913 N N . ILE A 1 118 ? -6.780 -7.983 16.258 1.00 86.06 118 ILE A N 1
ATOM 914 C CA . ILE A 1 118 ? -5.460 -8.168 15.645 1.00 86.06 118 ILE A CA 1
ATOM 915 C C . ILE A 1 118 ? -5.570 -9.058 14.400 1.00 86.06 118 ILE A C 1
ATOM 917 O O . ILE A 1 118 ? -5.067 -8.689 13.336 1.00 86.06 118 ILE A O 1
ATOM 921 N N . LEU A 1 119 ? -6.260 -10.198 14.506 1.00 88.12 119 LEU A N 1
ATOM 922 C CA . LEU A 1 119 ? -6.435 -11.134 13.396 1.00 88.12 119 LEU A CA 1
ATOM 923 C C . LEU A 1 119 ? -7.198 -10.495 12.236 1.00 88.12 119 LEU A C 1
ATOM 925 O O . LEU A 1 119 ? -6.753 -10.605 11.096 1.00 88.12 119 LEU A O 1
ATOM 929 N N . ALA A 1 120 ? -8.301 -9.789 12.496 1.00 87.62 120 ALA A N 1
ATOM 930 C CA . ALA A 1 120 ? -9.067 -9.124 11.443 1.00 87.62 120 ALA A CA 1
ATOM 931 C C . ALA A 1 120 ? -8.220 -8.109 10.664 1.00 87.62 120 ALA A C 1
ATOM 933 O O . ALA A 1 120 ? -8.336 -8.033 9.443 1.00 87.62 120 ALA A O 1
ATOM 934 N N . LYS A 1 121 ? -7.332 -7.382 11.349 1.00 85.62 121 LYS A N 1
ATOM 935 C CA . LYS A 1 121 ? -6.444 -6.382 10.744 1.00 85.62 121 LYS A CA 1
ATOM 936 C C . LYS A 1 121 ? -5.382 -7.018 9.845 1.00 85.62 121 LYS A C 1
ATOM 938 O O . LYS A 1 121 ? -5.169 -6.561 8.723 1.00 85.62 121 LYS A O 1
ATOM 943 N N . TRP A 1 122 ? -4.775 -8.113 10.304 1.00 85.88 122 TRP A N 1
ATOM 944 C CA . TRP A 1 122 ? -3.833 -8.909 9.510 1.00 85.88 122 TRP A CA 1
ATOM 945 C C . TRP A 1 122 ? -4.501 -9.556 8.295 1.00 85.88 122 TRP A C 1
ATOM 947 O O . TRP A 1 122 ? -3.998 -9.442 7.177 1.00 85.88 122 TRP A O 1
ATOM 957 N N . PHE A 1 123 ? -5.655 -10.198 8.493 1.00 88.38 123 PHE A N 1
ATOM 958 C CA . PHE A 1 123 ? -6.393 -10.842 7.410 1.00 88.38 123 PHE A CA 1
ATOM 959 C C . PHE A 1 123 ? -6.916 -9.835 6.387 1.00 88.38 123 PHE A C 1
ATOM 961 O O . PHE A 1 123 ? -6.854 -10.124 5.197 1.00 88.38 123 PHE A O 1
ATOM 968 N N . ALA A 1 124 ? -7.406 -8.666 6.809 1.00 86.06 124 ALA A N 1
ATOM 969 C CA . ALA A 1 124 ? -7.877 -7.626 5.893 1.00 86.06 124 ALA A CA 1
ATOM 970 C C . ALA A 1 124 ? -6.752 -7.131 4.976 1.00 86.06 124 ALA A C 1
ATOM 972 O O . ALA A 1 124 ? -6.938 -7.085 3.760 1.00 86.06 124 ALA A O 1
ATOM 973 N N . ALA A 1 125 ? -5.569 -6.848 5.533 1.00 83.12 125 ALA A N 1
ATOM 974 C CA . ALA A 1 125 ? -4.401 -6.460 4.745 1.00 83.12 125 ALA A CA 1
ATOM 975 C C . ALA A 1 125 ? -3.975 -7.570 3.763 1.00 83.12 125 ALA A C 1
ATOM 977 O O . ALA A 1 125 ? -3.784 -7.304 2.575 1.00 83.12 125 ALA A O 1
ATOM 978 N N . LEU A 1 126 ? -3.900 -8.824 4.229 1.00 86.19 126 LEU A N 1
ATOM 979 C CA . LEU A 1 126 ? -3.582 -9.981 3.382 1.00 86.19 126 LEU A CA 1
ATOM 980 C C . LEU A 1 126 ? -4.609 -10.197 2.267 1.00 86.19 126 LEU A C 1
ATOM 982 O O . LEU A 1 126 ? -4.227 -10.506 1.144 1.00 86.19 126 LEU A O 1
ATOM 986 N N . ALA A 1 127 ? -5.898 -10.024 2.553 1.00 88.00 127 ALA A N 1
ATOM 987 C CA . ALA A 1 127 ? -6.959 -10.203 1.572 1.00 88.00 127 ALA A CA 1
ATOM 988 C C . ALA A 1 127 ? -6.910 -9.129 0.481 1.00 88.00 127 ALA A C 1
ATOM 990 O O . ALA A 1 127 ? -7.033 -9.465 -0.693 1.00 88.00 127 ALA A O 1
ATOM 991 N N . VAL A 1 128 ? -6.684 -7.859 0.838 1.00 83.69 128 VAL A N 1
ATOM 992 C CA . VAL A 1 128 ? -6.548 -6.768 -0.146 1.00 83.69 128 VAL A CA 1
ATOM 993 C C . VAL A 1 128 ? -5.361 -7.027 -1.076 1.00 83.69 128 VAL A C 1
ATOM 995 O O . VAL A 1 128 ? -5.506 -6.953 -2.296 1.00 83.69 128 VAL A O 1
ATOM 998 N N . VAL A 1 129 ? -4.205 -7.397 -0.517 1.00 83.81 129 VAL A N 1
ATOM 999 C CA . VAL A 1 129 ? -3.007 -7.737 -1.302 1.00 83.81 129 VAL A CA 1
ATOM 1000 C C . VAL A 1 129 ? -3.233 -8.999 -2.143 1.00 83.81 129 VAL A C 1
ATOM 1002 O O . VAL A 1 129 ? -2.893 -9.024 -3.324 1.00 83.81 129 VAL A O 1
ATOM 1005 N N . GLY A 1 130 ? -3.857 -10.029 -1.571 1.00 87.19 130 GLY A N 1
ATOM 1006 C CA . GLY A 1 130 ? -4.172 -11.278 -2.260 1.00 87.19 130 GLY A CA 1
ATOM 1007 C C . GLY A 1 130 ? -5.108 -11.073 -3.449 1.00 87.19 130 GLY A C 1
ATOM 1008 O O . GLY A 1 130 ? -4.824 -11.571 -4.534 1.00 87.19 130 GLY A O 1
ATOM 1009 N N . VAL A 1 131 ? -6.174 -10.283 -3.285 1.00 86.69 131 VAL A N 1
ATOM 1010 C CA . VAL A 1 131 ? -7.091 -9.919 -4.378 1.00 86.69 131 VAL A CA 1
ATOM 1011 C C . VAL A 1 131 ? -6.367 -9.114 -5.453 1.00 86.69 131 VAL A C 1
ATOM 1013 O O . VAL A 1 131 ? -6.586 -9.364 -6.634 1.00 86.69 131 VAL A O 1
ATOM 1016 N N . PHE A 1 132 ? -5.481 -8.190 -5.073 1.00 82.94 132 PHE A N 1
ATOM 1017 C CA . PHE A 1 132 ? -4.685 -7.428 -6.034 1.00 82.94 132 PHE A CA 1
ATOM 1018 C C . PHE A 1 132 ? -3.805 -8.341 -6.902 1.00 82.94 132 PHE A C 1
ATOM 1020 O O . PHE A 1 132 ? -3.853 -8.253 -8.129 1.00 82.94 132 PHE A O 1
ATOM 1027 N N . PHE A 1 133 ? -3.056 -9.265 -6.292 1.00 84.06 133 PHE A N 1
ATOM 1028 C CA . PHE A 1 133 ? -2.240 -10.227 -7.040 1.00 84.06 133 PHE A CA 1
ATOM 1029 C C . PHE A 1 133 ? -3.080 -11.180 -7.887 1.00 84.06 133 PHE A C 1
ATOM 1031 O O . PHE A 1 133 ? -2.710 -11.463 -9.024 1.00 84.06 133 PHE A O 1
ATOM 1038 N N . LEU A 1 134 ? -4.216 -11.646 -7.370 1.00 85.75 134 LEU A N 1
ATOM 1039 C CA . LEU A 1 134 ? -5.112 -12.535 -8.103 1.00 85.75 134 LEU A CA 1
ATOM 1040 C C . LEU A 1 134 ? -5.706 -11.829 -9.331 1.00 85.75 134 LEU A C 1
ATOM 1042 O O . LEU A 1 134 ? -5.649 -12.371 -10.431 1.00 85.75 134 LEU A O 1
ATOM 1046 N N . ALA A 1 135 ? -6.150 -10.579 -9.181 1.00 82.62 135 ALA A N 1
ATOM 1047 C CA . ALA A 1 135 ? -6.640 -9.754 -10.284 1.00 82.62 135 ALA A CA 1
ATOM 1048 C C . ALA A 1 135 ? -5.569 -9.499 -11.362 1.00 82.62 135 ALA A C 1
ATOM 1050 O O . ALA A 1 135 ? -5.885 -9.448 -12.553 1.00 82.62 135 ALA A O 1
ATOM 1051 N N . LEU A 1 136 ? -4.299 -9.351 -10.967 1.00 78.31 136 LEU A N 1
ATOM 1052 C CA . LEU A 1 136 ? -3.185 -9.233 -11.911 1.00 78.31 136 LEU A CA 1
ATOM 1053 C C . LEU A 1 136 ? -2.880 -10.558 -12.616 1.00 78.31 136 LEU A C 1
ATOM 1055 O O . LEU A 1 136 ? -2.674 -10.572 -13.830 1.00 78.31 136 LEU A O 1
ATOM 1059 N N . ASN A 1 137 ? -2.874 -11.667 -11.879 1.00 76.12 137 ASN A N 1
ATOM 1060 C CA . ASN A 1 137 ? -2.549 -12.982 -12.421 1.00 76.12 137 ASN A CA 1
ATOM 1061 C C . ASN A 1 137 ? -3.620 -13.478 -13.406 1.00 76.12 137 ASN A C 1
ATOM 1063 O O . ASN A 1 137 ? -3.297 -14.014 -14.464 1.00 76.12 137 ASN A O 1
ATOM 1067 N N . GLU A 1 138 ? -4.898 -13.206 -13.133 1.00 65.06 138 GLU A N 1
ATOM 1068 C CA . GLU A 1 138 ? -5.992 -13.556 -14.048 1.00 65.06 138 GLU A CA 1
ATOM 1069 C C . GLU A 1 138 ? -5.938 -12.799 -15.386 1.00 65.06 138 GLU A C 1
ATOM 1071 O O . GLU A 1 138 ? -6.446 -13.285 -16.399 1.00 65.06 138 GLU A O 1
ATOM 1076 N N . ARG A 1 139 ? -5.274 -11.636 -15.439 1.00 56.56 139 ARG A N 1
ATOM 1077 C CA . ARG A 1 139 ? -5.014 -10.935 -16.706 1.00 56.56 139 ARG A CA 1
ATOM 1078 C C . ARG A 1 139 ? -3.916 -11.619 -17.528 1.00 56.56 139 ARG A C 1
ATOM 1080 O O . ARG A 1 139 ? -3.975 -11.565 -18.755 1.00 56.56 139 ARG A O 1
ATOM 1087 N N . HIS A 1 140 ? -2.934 -12.246 -16.882 1.00 56.66 140 HIS A N 1
ATOM 1088 C CA . HIS A 1 140 ? -1.789 -12.867 -17.554 1.00 56.66 140 HIS A CA 1
ATOM 1089 C C . HIS A 1 140 ? -2.134 -14.225 -18.188 1.00 56.66 140 HIS A C 1
ATOM 1091 O O . HIS A 1 140 ? -1.553 -14.591 -19.204 1.00 56.66 140 HIS A O 1
ATOM 1097 N N . GLN A 1 141 ? -3.133 -14.934 -17.655 1.00 55.03 141 GLN A N 1
ATOM 1098 C CA . GLN A 1 141 ? -3.520 -16.264 -18.132 1.00 55.03 141 GLN A CA 1
ATOM 1099 C C . GLN A 1 141 ? -4.477 -16.285 -19.331 1.00 55.03 141 GLN A C 1
ATOM 1101 O O . GLN A 1 141 ? -4.976 -17.357 -19.656 1.00 55.03 141 GLN A O 1
ATOM 1106 N N . ARG A 1 142 ? -4.769 -15.156 -19.997 1.00 53.44 142 ARG A N 1
ATOM 1107 C CA . ARG A 1 142 ? -5.503 -15.196 -21.275 1.00 53.44 142 ARG A CA 1
ATOM 1108 C C . ARG A 1 142 ? -4.575 -15.857 -22.298 1.00 53.44 142 ARG A C 1
ATOM 1110 O O . ARG A 1 142 ? -3.607 -15.210 -22.701 1.00 53.44 142 ARG A O 1
ATOM 1117 N N . PRO A 1 143 ? -4.820 -17.116 -22.703 1.00 51.28 143 PRO A N 1
ATOM 1118 C CA . PRO A 1 143 ? -3.980 -17.734 -23.703 1.00 51.28 143 PRO A CA 1
ATOM 1119 C C . PRO A 1 143 ? -4.145 -16.925 -24.991 1.00 51.28 143 PRO A C 1
ATOM 1121 O O . PRO A 1 143 ? -5.263 -16.658 -25.445 1.00 51.28 143 PRO A O 1
ATOM 1124 N N . VAL A 1 144 ? -3.029 -16.456 -25.545 1.00 59.81 144 VAL A N 1
ATOM 1125 C CA . VAL A 1 144 ? -2.982 -15.735 -26.823 1.00 59.81 144 VAL A CA 1
ATOM 1126 C C . VAL A 1 144 ? -3.108 -16.768 -27.951 1.00 59.81 144 VAL A C 1
ATOM 1128 O O . VAL A 1 144 ? -2.291 -16.831 -28.858 1.00 59.81 144 VAL A O 1
ATOM 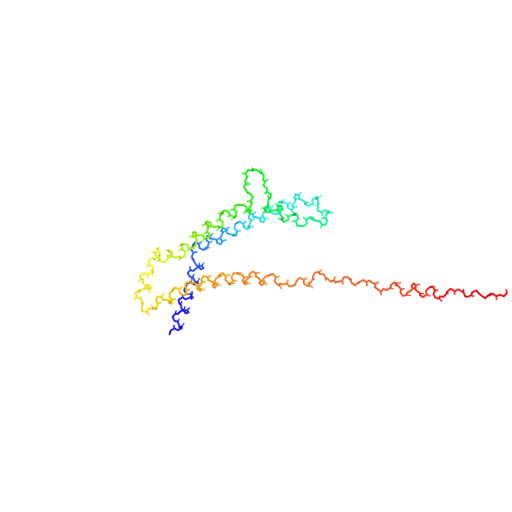1131 N N . ASP A 1 145 ? -4.140 -17.610 -27.895 1.00 62.81 145 ASP A N 1
ATOM 1132 C CA . ASP A 1 145 ? -4.336 -18.731 -28.826 1.00 62.81 145 ASP A CA 1
ATOM 1133 C C . ASP A 1 145 ? -5.039 -18.291 -30.124 1.00 62.81 145 ASP A C 1
ATOM 1135 O O . ASP A 1 145 ? -5.379 -19.111 -30.971 1.00 62.81 145 ASP A O 1
ATOM 1139 N N . GLY A 1 146 ? -5.274 -16.986 -30.304 1.00 52.28 146 GLY A N 1
ATOM 1140 C CA . GLY A 1 146 ? -6.057 -16.453 -31.423 1.00 52.28 146 GLY A CA 1
ATOM 1141 C C . GLY A 1 146 ? -5.278 -15.751 -32.538 1.00 52.28 146 GLY A C 1
ATOM 1142 O O . GLY A 1 146 ? -5.885 -15.433 -33.555 1.00 52.28 146 GLY A O 1
ATOM 1143 N N . ILE A 1 147 ? -3.980 -15.461 -32.375 1.00 59.22 147 ILE A N 1
ATOM 1144 C CA . ILE A 1 147 ? -3.243 -14.611 -33.341 1.00 59.22 147 ILE A CA 1
ATOM 1145 C C . ILE A 1 147 ? -2.292 -15.415 -34.239 1.00 59.22 147 ILE A C 1
ATOM 1147 O O . ILE A 1 147 ? -1.990 -14.985 -35.349 1.00 59.22 147 ILE A O 1
ATOM 1151 N N . VAL A 1 148 ? -1.883 -16.619 -33.832 1.00 57.78 148 VAL A N 1
ATOM 1152 C CA . VAL A 1 148 ? -1.032 -17.488 -34.654 1.00 57.78 148 VAL A CA 1
ATOM 1153 C C . VAL A 1 148 ? -1.836 -18.709 -35.082 1.00 57.78 148 VAL A C 1
ATOM 1155 O O . VAL A 1 148 ? -1.733 -19.786 -34.503 1.00 57.78 148 VAL A O 1
ATOM 1158 N N . ALA A 1 149 ? -2.651 -18.545 -36.126 1.00 54.31 149 ALA A N 1
ATOM 1159 C CA . ALA A 1 149 ? -3.045 -19.700 -36.920 1.00 54.31 149 ALA A CA 1
ATOM 1160 C C . ALA A 1 149 ? -1.749 -20.323 -37.471 1.00 54.31 149 ALA A C 1
ATOM 1162 O O . ALA A 1 149 ? -0.981 -19.601 -38.117 1.00 54.31 149 ALA A O 1
ATOM 1163 N N . PRO A 1 150 ? -1.451 -21.615 -37.234 1.00 54.34 150 PRO A N 1
ATOM 1164 C CA . PRO A 1 150 ? -0.322 -22.244 -37.894 1.00 54.34 150 PRO A CA 1
ATOM 1165 C C . PRO A 1 150 ? -0.615 -22.191 -39.390 1.00 54.34 150 PRO A C 1
ATOM 1167 O O . PRO A 1 150 ? -1.574 -22.803 -39.865 1.00 54.34 150 PRO A O 1
ATOM 1170 N N . ALA A 1 151 ? 0.174 -21.402 -40.122 1.00 53.12 151 ALA A N 1
ATOM 1171 C CA . ALA A 1 151 ? 0.140 -21.383 -41.571 1.00 53.12 151 ALA A CA 1
ATOM 1172 C C . ALA A 1 151 ? 0.250 -22.836 -42.037 1.00 53.12 151 ALA A C 1
ATOM 1174 O O . ALA A 1 151 ? 1.272 -23.496 -41.841 1.00 53.12 151 ALA A O 1
ATOM 1175 N N . LYS A 1 152 ? -0.847 -23.365 -42.581 1.00 58.00 152 LYS A N 1
ATOM 1176 C CA . LYS A 1 152 ? -0.874 -24.698 -43.161 1.00 58.00 152 LYS A CA 1
ATOM 1177 C C . LYS A 1 152 ? 0.101 -24.667 -44.330 1.00 58.00 152 LYS A C 1
ATOM 1179 O O . LYS A 1 152 ? -0.202 -24.088 -45.370 1.00 58.00 152 LYS A O 1
ATOM 1184 N N . VAL A 1 153 ? 1.291 -25.230 -44.122 1.00 63.69 153 VAL A N 1
ATOM 1185 C CA . VAL A 1 153 ? 2.277 -25.455 -45.181 1.00 63.69 153 VAL A CA 1
ATOM 1186 C C . VAL A 1 153 ? 1.538 -26.167 -46.318 1.00 63.69 153 VAL A C 1
ATOM 1188 O O . VAL A 1 153 ? 0.893 -27.186 -46.053 1.00 63.69 153 VAL A O 1
ATOM 1191 N N . PRO A 1 154 ? 1.550 -25.645 -47.557 1.00 54.41 154 PRO A N 1
ATOM 1192 C CA . PRO A 1 154 ? 0.857 -26.279 -48.666 1.00 54.41 154 PRO A CA 1
ATOM 1193 C C . PRO A 1 154 ? 1.584 -27.576 -49.043 1.00 54.41 154 PRO A C 1
ATOM 1195 O O . PRO A 1 154 ? 2.455 -27.610 -49.910 1.00 54.41 154 PRO A O 1
ATOM 1198 N N . THR A 1 155 ? 1.208 -28.675 -48.396 1.00 59.75 155 THR A N 1
ATOM 1199 C CA . THR A 1 155 ? 1.539 -30.044 -48.794 1.00 59.75 155 THR A CA 1
ATOM 1200 C C . THR A 1 155 ? 0.701 -30.424 -50.014 1.00 59.75 155 THR A C 1
ATOM 1202 O O . THR A 1 155 ? -0.265 -31.172 -49.931 1.00 59.75 155 THR A O 1
ATOM 1205 N N . GLY A 1 156 ? 1.040 -29.843 -51.165 1.00 51.19 156 GLY A N 1
ATOM 1206 C CA . GLY A 1 156 ? 0.409 -30.163 -52.453 1.00 51.19 156 GLY A CA 1
ATOM 1207 C C . GLY A 1 156 ? 1.383 -30.277 -53.629 1.00 51.19 156 GLY A C 1
ATOM 1208 O O . GLY A 1 156 ? 0.958 -30.569 -54.743 1.00 51.19 156 GLY A O 1
ATOM 1209 N N . GLY A 1 157 ? 2.683 -30.040 -53.411 1.00 49.41 157 GLY A N 1
ATOM 1210 C CA . GLY A 1 157 ? 3.684 -29.992 -54.486 1.00 49.41 157 GLY A CA 1
ATOM 1211 C C . GLY A 1 157 ? 4.575 -31.230 -54.630 1.00 49.41 157 GLY A C 1
ATOM 1212 O O . GLY A 1 157 ? 5.078 -31.489 -55.723 1.00 49.41 157 GLY A O 1
ATOM 1213 N N . GLU A 1 158 ? 4.784 -32.008 -53.564 1.00 54.59 158 GLU A N 1
ATOM 1214 C CA . GLU A 1 158 ? 5.803 -33.072 -53.580 1.00 54.59 158 GLU A CA 1
ATOM 1215 C C . GLU A 1 158 ? 5.348 -34.374 -54.252 1.00 54.59 158 GLU A C 1
ATOM 1217 O O . GLU A 1 158 ? 6.168 -35.065 -54.860 1.00 54.59 158 GLU A O 1
ATOM 1222 N N . GLU A 1 159 ? 4.051 -34.691 -54.228 1.00 57.06 159 GLU A N 1
ATOM 1223 C CA . GLU A 1 159 ? 3.541 -35.946 -54.797 1.00 57.06 159 GLU A CA 1
ATOM 1224 C C . GLU A 1 159 ? 3.632 -35.947 -56.335 1.00 57.06 159 GLU A C 1
ATOM 1226 O O . GLU A 1 159 ? 4.173 -36.878 -56.933 1.00 57.06 159 GLU A O 1
ATOM 1231 N N . LYS A 1 160 ? 3.298 -34.819 -56.985 1.00 54.00 160 LYS A N 1
ATOM 1232 C CA . LYS A 1 160 ? 3.450 -34.654 -58.445 1.00 54.00 160 LYS A CA 1
ATOM 1233 C C . LYS A 1 160 ? 4.902 -34.693 -58.933 1.00 54.00 160 LYS A C 1
ATOM 1235 O O . LYS A 1 160 ? 5.138 -34.959 -60.112 1.00 54.00 160 LYS A O 1
ATOM 1240 N N . SER A 1 161 ? 5.879 -34.399 -58.071 1.00 53.53 161 SER A N 1
ATOM 1241 C CA . SER A 1 161 ? 7.293 -34.414 -58.462 1.00 53.53 161 SER A CA 1
ATOM 1242 C C . SER A 1 161 ? 7.879 -35.826 -58.451 1.00 53.53 161 SER A C 1
ATOM 1244 O O . SER A 1 161 ? 8.679 -36.153 -59.328 1.00 53.53 161 SER A O 1
ATOM 1246 N N . LYS A 1 162 ? 7.439 -36.695 -57.529 1.00 57.97 162 LYS A N 1
ATOM 1247 C CA . LYS A 1 162 ? 7.880 -38.101 -57.472 1.00 57.97 162 LYS A CA 1
ATOM 1248 C C . LYS A 1 162 ? 7.310 -38.948 -58.612 1.00 57.97 162 LYS A C 1
ATOM 1250 O O . LYS A 1 162 ? 8.036 -39.775 -59.166 1.00 57.97 162 LYS A O 1
ATOM 1255 N N . ASP A 1 163 ? 6.075 -38.689 -59.034 1.00 58.31 163 ASP A N 1
ATOM 1256 C CA . ASP A 1 163 ? 5.456 -39.406 -60.161 1.00 58.31 163 ASP A CA 1
ATOM 1257 C C . ASP A 1 163 ? 6.144 -39.132 -61.502 1.00 58.31 163 ASP A C 1
ATOM 1259 O O . ASP A 1 163 ? 6.197 -39.997 -62.378 1.00 58.31 163 ASP A O 1
ATOM 1263 N N . ARG A 1 164 ? 6.737 -37.945 -61.647 1.00 57.06 164 ARG A N 1
ATOM 1264 C CA . ARG A 1 164 ? 7.476 -37.544 -62.847 1.00 57.06 164 ARG A CA 1
ATOM 1265 C C . ARG A 1 164 ? 8.797 -38.303 -63.014 1.00 57.06 164 ARG A C 1
ATOM 1267 O O . ARG A 1 164 ? 9.187 -38.567 -64.144 1.00 57.06 164 ARG A O 1
ATOM 1274 N N . TRP A 1 165 ? 9.443 -38.713 -61.919 1.00 56.69 165 TRP A N 1
ATOM 1275 C CA . TRP A 1 165 ? 10.658 -39.543 -61.958 1.00 56.69 165 TRP A CA 1
ATOM 1276 C C . TRP A 1 165 ? 10.366 -41.040 -62.103 1.00 56.69 165 TRP A C 1
ATOM 1278 O O . TRP A 1 165 ? 11.207 -41.778 -62.608 1.00 56.69 165 TRP A O 1
ATOM 1288 N N . ARG A 1 166 ? 9.167 -41.502 -61.719 1.00 61.19 166 ARG A N 1
ATOM 1289 C CA . ARG A 1 166 ? 8.750 -42.904 -61.909 1.00 61.19 166 ARG A CA 1
ATOM 1290 C C . ARG A 1 166 ? 8.402 -43.265 -63.356 1.00 61.19 166 ARG A C 1
ATOM 1292 O O . ARG A 1 166 ? 8.343 -44.450 -63.661 1.00 61.19 166 ARG A O 1
ATOM 1299 N N . LYS A 1 167 ? 8.160 -42.287 -64.236 1.00 60.09 167 LYS A N 1
ATOM 1300 C CA . LYS A 1 167 ? 7.737 -42.517 -65.633 1.00 60.09 167 LYS A CA 1
ATOM 1301 C C . LYS A 1 167 ? 8.814 -42.216 -66.688 1.00 60.09 167 LYS A C 1
ATOM 1303 O O . LYS A 1 167 ? 8.478 -41.885 -67.822 1.00 60.09 167 LYS A O 1
ATOM 1308 N N . GLY A 1 168 ? 10.097 -42.323 -66.336 1.00 65.94 168 GLY A N 1
ATOM 1309 C CA . GLY A 1 168 ? 11.190 -42.270 -67.316 1.00 65.94 168 GLY A CA 1
ATOM 1310 C C . GLY A 1 168 ? 11.233 -43.528 -68.206 1.00 65.94 168 GLY A C 1
ATOM 1311 O O . GLY A 1 168 ? 10.868 -44.604 -67.730 1.00 65.94 168 GLY A O 1
ATOM 1312 N N . PRO A 1 169 ? 11.644 -43.423 -69.484 1.00 60.81 169 PRO A N 1
ATOM 1313 C CA . PRO A 1 169 ? 11.649 -44.551 -70.415 1.00 60.81 169 PRO A CA 1
ATOM 1314 C C . PRO A 1 169 ? 12.673 -45.621 -70.007 1.00 60.81 169 PRO A C 1
ATOM 1316 O O . PRO A 1 169 ? 13.835 -45.317 -69.740 1.00 60.81 169 PRO A O 1
ATOM 1319 N N . VAL A 1 170 ? 12.227 -46.880 -69.978 1.00 64.75 170 VAL A N 1
ATOM 1320 C CA . VAL A 1 170 ? 13.081 -48.059 -69.793 1.00 64.75 170 VAL A CA 1
ATOM 1321 C C . VAL A 1 170 ? 13.852 -48.273 -71.091 1.00 64.75 170 VAL A C 1
ATOM 1323 O O . VAL A 1 170 ? 13.262 -48.547 -72.132 1.00 64.75 170 VAL A O 1
ATOM 1326 N N . ILE A 1 171 ? 15.167 -48.085 -71.037 1.00 63.88 171 ILE A N 1
ATOM 1327 C CA . ILE A 1 171 ? 16.061 -48.312 -72.171 1.00 63.88 171 ILE A CA 1
ATOM 1328 C C . ILE A 1 171 ? 16.245 -49.831 -72.291 1.00 63.88 171 ILE A C 1
ATOM 1330 O O . ILE A 1 171 ? 16.935 -50.434 -71.469 1.00 63.88 171 ILE A O 1
ATOM 1334 N N . GLU A 1 172 ? 15.585 -50.463 -73.264 1.00 56.34 172 GLU A N 1
ATOM 1335 C CA . GLU A 1 172 ? 15.862 -51.858 -73.623 1.00 56.34 172 GLU A CA 1
ATOM 1336 C C . GLU A 1 172 ? 17.203 -51.933 -74.357 1.00 56.34 172 GLU A C 1
ATOM 1338 O O . GLU A 1 172 ? 17.395 -51.314 -75.403 1.00 56.34 172 GLU A O 1
ATOM 1343 N N . PHE A 1 173 ? 18.139 -52.692 -73.791 1.00 57.22 173 PHE A N 1
ATOM 1344 C CA . PHE A 1 173 ? 19.398 -53.028 -74.442 1.00 57.22 173 PHE A CA 1
ATOM 1345 C C . PHE A 1 173 ? 19.169 -54.224 -75.371 1.00 57.22 173 PHE A C 1
ATOM 1347 O O . PHE A 1 173 ? 18.839 -55.315 -74.901 1.00 57.22 173 PHE A O 1
ATOM 1354 N N . ARG A 1 174 ? 19.364 -54.019 -76.675 1.00 56.06 174 ARG A N 1
ATOM 1355 C CA . ARG A 1 174 ? 19.520 -55.079 -77.674 1.00 56.06 174 ARG A CA 1
ATOM 1356 C C . ARG A 1 174 ? 20.764 -54.823 -78.507 1.00 56.06 174 ARG A C 1
ATOM 1358 O O . ARG A 1 174 ? 21.011 -53.639 -78.820 1.00 56.06 174 ARG A O 1
#

Foldseek 3Di:
DVVVLVVLLVVLLVCCVPPPVNVVVVVVVVVLVVVLVVLLVVLCVVCVVPPPDPVVPVVSVVCSQQPDPVPDHGNCVVCVVVVVVSVVVVVVCLVCVCVVVVCVVVVVPDPDDPVSNVVSSVVSVVVVVVVVVVVVVVVVPPPPPPPDDPPPDPPPPPVVVVVVVVPDDDDDDD

InterPro domains:
  IPR032688 ABC-2 type transporter permease protein NosY-like [PF12679] (8-135)

Secondary structure (DSSP, 8-state):
-HHHHHHHHHHHHHHHHT-HHHHHHHHHHHHHHHHHHHHHHHHHHHHGGG--STTHHHHHHHHHHH---SSS--HHHHHHHHHHHHHHHHHHHHHHHHHHTT-HHHHHTSS--HHHHHHHHHHHHHHHHHHHHHHHHHHHT---TTS-------TTSHHHHHHHHHT-------